Protein AF-A0A955PPS7-F1 (afdb_monomer)

Solvent-accessible surface area (backbone atoms only — not comparable to full-atom values): 7816 Å² total; per-residue (Å²): 138,82,88,82,84,82,83,83,82,84,73,79,87,73,80,76,79,71,76,83,72,79,75,86,84,79,87,83,74,32,84,89,38,65,81,64,47,42,72,44,93,19,46,42,76,77,43,68,42,99,91,21,84,45,67,44,76,77,48,80,86,57,52,71,47,66,58,92,75,91,80,61,93,90,59,89,83,84,88,86,85,89,77,85,68,96,68,73,52,62,50,72,49,75,55,76,80,72,86,48,83,87,38,51,47,76,49,77,99

Secondary structure (DSSP, 8-state):
-PPPP---------------PPP-------TTS-TT-EE-TTEEEEEEETTEEEEEE-SSS--EEPPP----TTS----------SS-SEEEEE-SSS--TTSEEEEE-

Radius of gyration: 24.39 Å; Cα contacts (8 Å, |Δi|>4): 99; chains: 1; bounding box: 66×35×71 Å

pLDDT: mean 86.15, std 15.78, range [39.38, 97.94]

Structure (mmCIF, N/CA/C/O backbone):
data_AF-A0A955PPS7-F1
#
_entry.id   AF-A0A955PPS7-F1
#
loop_
_atom_site.group_PDB
_atom_site.id
_atom_site.type_symbol
_atom_site.label_atom_id
_atom_site.label_alt_id
_atom_site.label_comp_id
_atom_site.label_asym_id
_atom_site.label_entity_id
_atom_site.label_seq_id
_atom_site.pdbx_PDB_ins_code
_atom_site.Cartn_x
_atom_site.Cartn_y
_atom_site.Cartn_z
_atom_site.occupancy
_atom_site.B_iso_or_equiv
_atom_site.auth_seq_id
_atom_site.auth_comp_id
_atom_site.auth_asym_id
_atom_site.auth_atom_id
_atom_site.pdbx_PDB_model_num
ATOM 1 N N . MET A 1 1 ? -52.546 16.742 57.382 1.00 40.69 1 MET A N 1
ATOM 2 C CA . MET A 1 1 ? -52.910 16.016 56.145 1.00 40.69 1 MET A CA 1
ATOM 3 C C . MET A 1 1 ? -52.052 16.584 55.018 1.00 40.69 1 MET A C 1
ATOM 5 O O . MET A 1 1 ? -52.292 17.708 54.608 1.00 40.69 1 MET A O 1
ATOM 9 N N . PHE A 1 2 ? -50.973 15.900 54.623 1.00 39.38 2 PHE A N 1
ATOM 10 C CA . PHE A 1 2 ? -50.021 16.389 53.611 1.00 39.38 2 PHE A CA 1
ATOM 11 C C . PHE A 1 2 ? -50.286 15.689 52.273 1.00 39.38 2 PHE A C 1
ATOM 13 O O . PHE A 1 2 ? -50.161 14.469 52.190 1.00 39.38 2 PHE A O 1
ATOM 20 N N . LEU A 1 3 ? -50.643 16.445 51.229 1.00 42.69 3 LEU A N 1
ATOM 21 C CA . LEU A 1 3 ? -50.719 15.918 49.865 1.00 42.69 3 LEU A CA 1
ATOM 22 C C . LEU A 1 3 ? -49.303 15.767 49.289 1.00 42.69 3 LEU A C 1
ATOM 24 O O . LEU A 1 3 ? -48.588 16.754 49.127 1.00 42.69 3 LEU A O 1
ATOM 28 N N . ARG A 1 4 ? -48.914 14.538 48.932 1.00 45.59 4 ARG A N 1
ATOM 29 C CA . ARG A 1 4 ? -47.735 14.268 48.097 1.00 45.59 4 ARG A CA 1
ATOM 30 C C . ARG A 1 4 ? -48.149 14.343 46.627 1.00 45.59 4 ARG A C 1
ATOM 32 O O . ARG A 1 4 ? -48.991 13.565 46.190 1.00 45.59 4 ARG A O 1
ATOM 39 N N . ARG A 1 5 ? -47.571 15.272 45.864 1.00 49.53 5 ARG A N 1
ATOM 40 C CA . ARG A 1 5 ? -47.709 15.314 44.401 1.00 49.53 5 ARG A CA 1
ATOM 41 C C . ARG A 1 5 ? -46.635 14.418 43.784 1.00 49.53 5 ARG A C 1
ATOM 43 O O . ARG A 1 5 ? -45.452 14.660 43.993 1.00 49.53 5 ARG A O 1
ATOM 50 N N . ILE A 1 6 ? -47.052 13.394 43.045 1.00 54.53 6 ILE A N 1
ATOM 51 C CA . ILE A 1 6 ? -46.169 12.585 42.198 1.00 54.53 6 ILE A CA 1
ATOM 52 C C . ILE A 1 6 ? -46.172 13.242 40.819 1.00 54.53 6 ILE A C 1
ATOM 54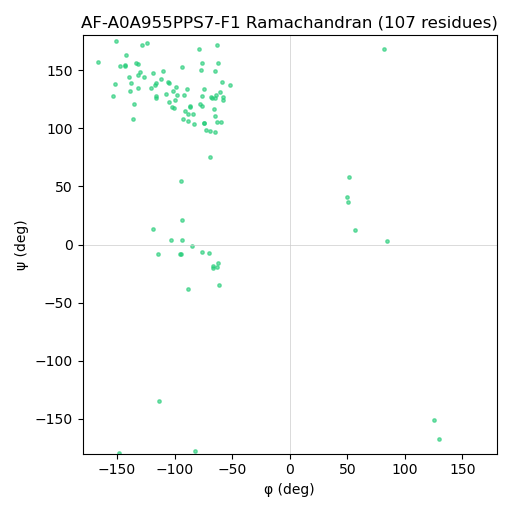 O O . ILE A 1 6 ? -47.211 13.304 40.165 1.00 54.53 6 ILE A O 1
ATOM 58 N N . ALA A 1 7 ? -45.024 13.768 40.396 1.00 50.62 7 ALA A N 1
ATOM 59 C CA . ALA A 1 7 ? -44.817 14.191 39.019 1.00 50.62 7 ALA A CA 1
ATOM 60 C C . ALA A 1 7 ? -44.401 12.961 38.204 1.00 50.62 7 ALA A C 1
ATOM 62 O O . ALA A 1 7 ? -43.326 12.405 38.421 1.00 50.62 7 ALA A O 1
ATOM 63 N N . VAL A 1 8 ? -45.264 12.515 37.293 1.00 51.97 8 VAL A N 1
ATOM 64 C CA . VAL A 1 8 ? -44.919 11.494 36.299 1.00 51.97 8 VAL A CA 1
ATOM 65 C C . VAL A 1 8 ? -44.337 12.223 35.093 1.00 51.97 8 VAL A C 1
ATOM 67 O O . VAL A 1 8 ? -45.059 12.896 34.362 1.00 51.97 8 VAL A O 1
ATOM 70 N N . LEU A 1 9 ? -43.021 12.128 34.910 1.00 52.69 9 LEU A N 1
ATOM 71 C CA . LEU A 1 9 ? -42.350 12.603 33.703 1.00 52.69 9 LEU A CA 1
ATOM 72 C C . LEU A 1 9 ? -42.465 11.519 32.627 1.00 52.69 9 LEU A C 1
ATOM 74 O O . LEU A 1 9 ? -41.780 10.500 32.675 1.00 52.69 9 LEU A O 1
ATOM 78 N N . LEU A 1 10 ? -43.360 11.740 31.665 1.00 54.81 10 LEU A N 1
ATOM 79 C CA . LEU A 1 10 ? -43.433 10.977 30.421 1.00 54.81 10 LEU A CA 1
ATOM 80 C C . LEU A 1 10 ? -42.254 11.389 29.533 1.00 54.81 10 LEU A C 1
ATOM 82 O O . LEU A 1 10 ? -42.305 12.420 28.867 1.00 54.81 10 LEU A O 1
ATOM 86 N N . PHE A 1 11 ? -41.186 10.592 29.533 1.00 59.34 11 PHE A N 1
ATOM 87 C CA . PHE A 1 11 ? -40.141 10.714 28.521 1.00 59.34 11 PHE A CA 1
ATOM 88 C C . PHE A 1 11 ? -40.635 10.054 27.228 1.00 59.34 11 PHE A C 1
ATOM 90 O O . PHE A 1 11 ? -40.956 8.862 27.252 1.00 59.34 11 PHE A O 1
ATOM 97 N N . PRO A 1 12 ? -40.720 10.780 26.099 1.00 59.00 12 PRO A N 1
ATOM 98 C CA . PRO A 1 12 ? -40.969 10.137 24.820 1.00 59.00 12 PRO A CA 1
ATOM 99 C C . PRO A 1 12 ? -39.825 9.156 24.541 1.00 59.00 12 PRO A C 1
ATOM 101 O O . PRO A 1 12 ? -38.650 9.499 24.681 1.00 59.00 12 PRO A O 1
ATOM 104 N N . LEU A 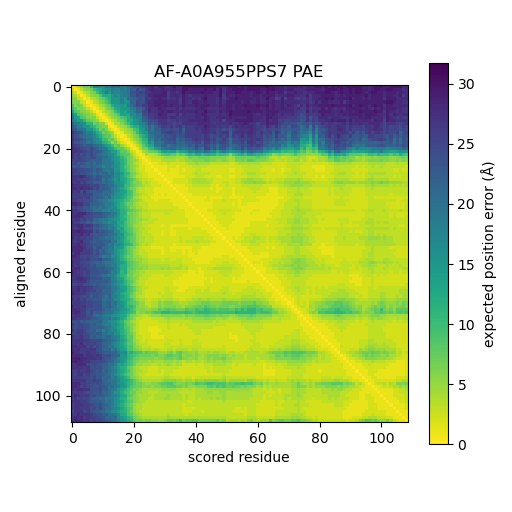1 13 ? -40.172 7.921 24.169 1.00 60.41 13 LEU A N 1
ATOM 105 C CA . LEU A 1 13 ? -39.225 6.913 23.696 1.00 60.41 13 LEU A CA 1
ATOM 106 C C . LEU A 1 13 ? -38.701 7.337 22.314 1.00 60.41 13 LEU A C 1
ATOM 108 O O . LEU A 1 13 ? -39.106 6.816 21.276 1.00 60.41 13 LEU A O 1
ATOM 112 N N . THR A 1 14 ? -37.808 8.318 22.273 1.00 61.94 14 THR A N 1
ATOM 113 C CA . THR A 1 14 ? -37.050 8.618 21.063 1.00 61.94 14 THR A CA 1
ATOM 114 C C . THR A 1 14 ? -36.002 7.519 20.929 1.00 61.94 14 THR A C 1
ATOM 116 O O . THR A 1 14 ? -35.032 7.483 21.686 1.00 61.94 14 THR A O 1
ATOM 119 N N . ARG A 1 15 ? -36.205 6.568 20.007 1.00 65.38 15 ARG A N 1
ATOM 120 C CA . ARG A 1 15 ? -35.155 5.606 19.640 1.00 65.38 15 ARG A CA 1
ATOM 121 C C . ARG A 1 15 ? -33.963 6.402 19.113 1.00 65.38 15 ARG A C 1
ATOM 123 O O . ARG A 1 15 ? -34.006 6.910 17.996 1.00 65.38 15 ARG A O 1
ATOM 130 N N . LEU A 1 16 ? -32.906 6.502 19.914 1.00 67.56 16 LEU A N 1
ATOM 131 C CA . LEU A 1 16 ? -31.595 6.904 19.429 1.00 67.56 16 LEU A CA 1
ATOM 132 C C . LEU A 1 16 ? -31.147 5.824 18.444 1.00 67.56 16 LEU A C 1
ATOM 134 O O . LEU A 1 16 ? -30.821 4.706 18.842 1.00 67.56 16 LEU A O 1
ATOM 138 N N . VAL A 1 17 ? -31.189 6.135 17.150 1.00 62.06 17 VAL A N 1
ATOM 139 C CA . VAL A 1 17 ? -30.488 5.336 16.147 1.00 62.06 17 VAL A CA 1
ATOM 140 C C . VAL A 1 17 ? -29.010 5.592 16.401 1.00 62.06 17 VAL A C 1
ATOM 142 O O . VAL A 1 17 ? -28.484 6.634 16.020 1.00 62.06 17 VAL A O 1
ATOM 145 N N . GLN A 1 18 ? -28.354 4.692 17.131 1.00 60.12 18 GLN A N 1
ATOM 146 C CA . GLN A 1 18 ? -26.904 4.746 17.234 1.00 60.12 18 GLN A CA 1
ATOM 147 C C . GLN A 1 18 ? -26.339 4.472 15.837 1.00 60.12 18 GLN A C 1
ATOM 149 O O . GLN A 1 18 ? -26.719 3.464 15.231 1.00 60.12 18 GLN A O 1
ATOM 154 N N . PRO A 1 19 ? -25.470 5.342 15.294 1.00 62.31 19 PRO A N 1
ATOM 155 C CA . PRO A 1 19 ? -24.731 4.980 14.101 1.00 62.31 19 PRO A CA 1
ATOM 156 C C . PRO A 1 19 ? -23.948 3.711 14.433 1.00 62.31 19 PRO A C 1
ATOM 158 O O . PRO A 1 19 ? -23.250 3.648 15.447 1.00 62.31 19 PRO A O 1
ATOM 161 N N . VAL A 1 20 ? -24.099 2.682 13.604 1.00 62.94 20 VAL A N 1
ATOM 162 C CA . VAL A 1 20 ? -23.225 1.514 13.667 1.00 62.94 20 VAL A CA 1
ATOM 163 C C . VAL A 1 20 ? -21.836 2.019 13.294 1.00 62.94 20 VAL A C 1
ATOM 165 O O . VAL A 1 20 ? -21.532 2.213 12.119 1.00 62.94 20 VAL A O 1
ATOM 168 N N . SER A 1 21 ? -21.015 2.307 14.301 1.00 68.31 21 SER A N 1
ATOM 169 C CA . SER A 1 21 ? -19.592 2.531 14.094 1.00 68.31 21 SER A CA 1
ATOM 170 C C . SER A 1 21 ? -19.018 1.199 13.638 1.00 68.31 21 SER A C 1
ATOM 172 O O . SER A 1 21 ? -19.090 0.217 14.378 1.00 68.31 21 SER A O 1
ATOM 174 N N . ALA A 1 22 ? -18.494 1.139 12.415 1.00 72.62 22 ALA A N 1
ATOM 175 C CA . ALA A 1 22 ? -17.721 -0.020 11.999 1.00 72.62 22 ALA A CA 1
ATOM 176 C C . ALA A 1 22 ? -16.559 -0.171 12.989 1.00 72.62 22 ALA A C 1
ATOM 178 O O . ALA A 1 22 ? -15.837 0.793 13.244 1.00 72.62 22 ALA A O 1
ATOM 179 N N . GLN A 1 23 ? -16.433 -1.344 13.606 1.00 82.56 23 GLN A N 1
ATOM 180 C CA . GLN A 1 23 ? -15.294 -1.623 14.466 1.00 82.56 23 GLN A CA 1
ATOM 181 C C . GLN A 1 23 ? -14.048 -1.694 13.586 1.00 82.56 23 GLN A C 1
ATOM 183 O O . GLN A 1 23 ? -14.024 -2.441 12.605 1.00 82.56 23 GLN A O 1
ATOM 188 N N . GLU A 1 24 ? -13.031 -0.910 13.930 1.00 87.19 24 GLU A N 1
ATOM 189 C CA . GLU A 1 24 ? -11.735 -1.005 13.275 1.00 87.19 24 GLU A CA 1
ATOM 190 C C . GLU A 1 24 ?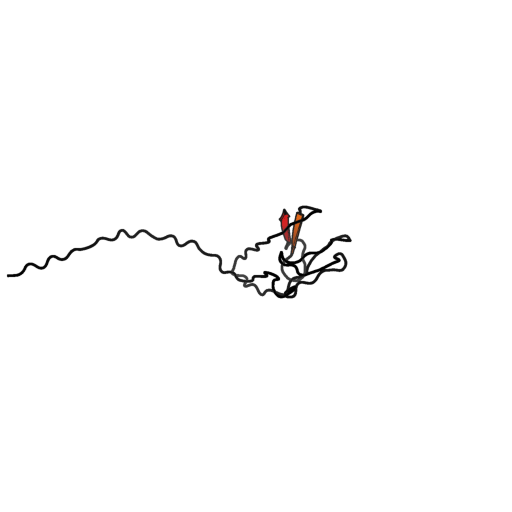 -11.133 -2.374 13.591 1.00 87.19 24 GLU A C 1
ATOM 192 O O . GLU A 1 24 ? -10.839 -2.702 14.740 1.00 87.19 24 GLU A O 1
ATOM 197 N N . PHE A 1 25 ? -11.059 -3.209 12.560 1.00 89.38 25 PHE A N 1
ATOM 198 C CA . PHE A 1 25 ? -10.584 -4.581 12.672 1.00 89.38 25 PHE A CA 1
ATOM 199 C C . PHE A 1 25 ? -9.065 -4.670 12.499 1.00 89.38 25 PHE A C 1
ATOM 201 O O . PHE A 1 25 ? -8.404 -5.437 13.190 1.00 89.38 25 PHE A O 1
ATOM 208 N N . GLN A 1 26 ? -8.520 -3.870 11.584 1.00 93.00 26 GLN A N 1
ATOM 209 C CA . GLN A 1 26 ? -7.095 -3.769 11.314 1.00 93.00 26 GLN A CA 1
ATOM 210 C C . GLN A 1 26 ? -6.791 -2.365 10.795 1.00 93.00 26 GLN A C 1
ATOM 212 O O . GLN A 1 26 ? -7.534 -1.841 9.963 1.00 93.00 26 GLN A O 1
ATOM 217 N N . PHE A 1 27 ? -5.687 -1.792 11.268 1.00 94.62 27 PHE A N 1
ATOM 218 C CA . PHE A 1 27 ? -5.233 -0.459 10.893 1.00 94.62 27 PHE A CA 1
ATOM 219 C C . PHE A 1 27 ? -3.717 -0.432 10.707 1.00 94.62 27 PHE A C 1
ATOM 221 O O . PHE A 1 27 ? -2.987 -1.138 11.407 1.00 94.62 27 PHE A O 1
ATOM 228 N N . TRP A 1 28 ? -3.265 0.363 9.741 1.00 95.81 28 TRP A N 1
ATOM 229 C CA . TRP A 1 28 ? -1.856 0.610 9.454 1.00 95.81 28 TRP A CA 1
ATOM 230 C C . TRP A 1 28 ? -1.678 2.109 9.215 1.00 95.81 28 TRP A C 1
ATOM 232 O O . TRP A 1 28 ? -2.122 2.626 8.193 1.00 95.81 28 TRP A O 1
ATOM 242 N N . ASP A 1 29 ? -1.046 2.799 10.165 1.00 95.06 29 ASP A N 1
ATOM 243 C CA . ASP A 1 29 ? -0.679 4.217 10.031 1.00 95.06 29 ASP A CA 1
ATOM 244 C C . ASP A 1 29 ? 0.758 4.431 9.544 1.00 95.06 29 ASP A C 1
ATOM 246 O O . ASP A 1 29 ? 1.146 5.558 9.261 1.00 95.06 29 ASP A O 1
ATOM 250 N N . PHE A 1 30 ? 1.541 3.351 9.463 1.00 96.88 30 PHE A N 1
ATOM 251 C CA . PHE A 1 30 ? 2.954 3.335 9.079 1.00 96.88 30 PHE A CA 1
ATOM 252 C C . PHE A 1 30 ? 3.879 4.217 9.935 1.00 96.88 30 PHE A C 1
ATOM 254 O O . PHE A 1 30 ? 5.053 4.363 9.617 1.00 96.88 30 PHE A O 1
ATOM 261 N N . THR A 1 31 ? 3.421 4.724 11.082 1.00 93.56 31 THR A N 1
ATOM 262 C CA . THR A 1 31 ? 4.207 5.630 11.945 1.00 93.56 31 THR A CA 1
ATOM 263 C C . THR A 1 31 ? 5.432 4.966 12.579 1.00 93.56 31 THR A C 1
ATOM 265 O O . THR A 1 31 ? 6.364 5.639 13.013 1.00 93.56 31 THR A O 1
ATOM 268 N N . THR A 1 32 ? 5.439 3.634 12.645 1.00 93.06 32 THR A N 1
ATOM 269 C CA . THR A 1 32 ? 6.494 2.824 13.276 1.00 93.06 32 THR A CA 1
ATOM 270 C C . THR A 1 32 ? 7.193 1.879 12.295 1.00 93.06 32 THR A C 1
ATOM 272 O O . THR A 1 32 ? 7.930 0.985 12.712 1.00 93.06 32 THR A O 1
ATOM 275 N N . GLY A 1 33 ? 6.987 2.069 10.987 1.00 95.81 33 GLY A N 1
ATOM 276 C CA . GLY A 1 33 ? 7.613 1.27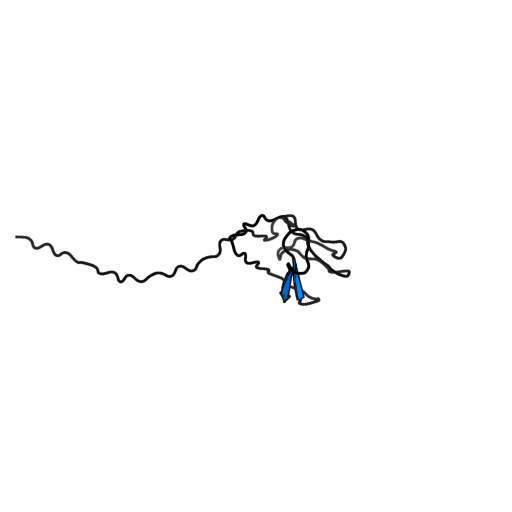4 9.932 1.00 95.81 33 GLY A CA 1
ATOM 277 C C . GLY A 1 33 ? 6.614 0.729 8.911 1.00 95.81 33 GLY A C 1
ATOM 278 O O . GLY A 1 33 ? 5.445 1.097 8.896 1.00 95.81 33 GLY A O 1
ATOM 279 N N . ALA A 1 34 ? 7.065 -0.210 8.073 1.00 97.25 34 ALA A N 1
ATOM 280 C CA . ALA A 1 34 ? 6.242 -0.785 7.005 1.00 97.25 34 ALA A CA 1
ATOM 281 C C . ALA A 1 34 ? 5.197 -1.810 7.490 1.00 97.25 34 ALA A C 1
ATOM 283 O O . ALA A 1 34 ? 4.383 -2.277 6.702 1.00 97.25 34 ALA A O 1
ATOM 284 N N . LEU A 1 35 ? 5.206 -2.187 8.776 1.00 96.81 35 LEU A N 1
ATOM 285 C CA . LEU A 1 35 ? 4.195 -3.053 9.408 1.00 96.81 35 LEU A CA 1
ATOM 286 C C . LEU A 1 35 ? 3.910 -4.369 8.650 1.00 96.81 35 LEU A C 1
ATOM 288 O O . LEU A 1 35 ? 2.777 -4.846 8.607 1.00 96.81 35 LEU A O 1
ATOM 292 N N . GLY A 1 36 ? 4.948 -4.965 8.054 1.00 96.25 36 GLY A N 1
ATOM 293 C CA . GLY A 1 36 ? 4.856 -6.232 7.321 1.00 96.25 36 GLY A CA 1
ATOM 294 C C . GLY A 1 36 ? 4.423 -6.106 5.859 1.00 96.25 36 GLY A C 1
ATOM 295 O O . GLY A 1 36 ? 4.301 -7.131 5.190 1.00 96.25 36 GLY A O 1
ATOM 296 N N . TRP A 1 37 ? 4.222 -4.889 5.351 1.00 97.88 37 TRP A N 1
ATOM 297 C CA . TRP A 1 37 ? 4.044 -4.648 3.924 1.00 97.88 37 TRP A CA 1
ATOM 298 C C . TRP A 1 37 ? 5.375 -4.770 3.187 1.00 97.88 37 TRP A C 1
ATOM 300 O O . TRP A 1 37 ? 6.389 -4.238 3.638 1.00 97.88 37 TRP A O 1
ATOM 310 N N . ASN A 1 38 ? 5.366 -5.478 2.060 1.00 97.69 38 ASN A N 1
ATOM 311 C CA . ASN A 1 38 ? 6.556 -5.727 1.255 1.00 97.69 38 ASN A CA 1
ATOM 312 C C . ASN A 1 38 ? 6.283 -5.435 -0.227 1.00 97.69 38 ASN A C 1
ATOM 314 O O . ASN A 1 38 ? 5.256 -5.890 -0.742 1.00 97.69 38 ASN A O 1
ATOM 318 N N . PRO A 1 39 ? 7.185 -4.726 -0.922 1.00 97.88 39 PRO A N 1
ATOM 319 C CA . PRO A 1 39 ? 7.082 -4.503 -2.356 1.00 97.88 39 PRO A CA 1
ATOM 320 C C . PRO A 1 39 ? 7.482 -5.737 -3.168 1.00 97.88 39 PRO A C 1
ATOM 322 O O . PRO A 1 39 ? 8.263 -6.579 -2.717 1.00 97.88 39 PRO A O 1
ATOM 325 N N . ASN A 1 40 ? 6.972 -5.822 -4.395 1.00 97.62 40 ASN A N 1
ATOM 326 C CA . ASN A 1 40 ? 7.528 -6.708 -5.413 1.00 97.62 40 ASN A CA 1
ATOM 327 C C . ASN A 1 40 ? 8.751 -6.073 -6.111 1.00 97.62 40 ASN A C 1
ATOM 329 O O . ASN A 1 40 ? 9.177 -4.969 -5.784 1.00 97.62 40 ASN A O 1
ATOM 333 N N . GLY A 1 41 ? 9.322 -6.776 -7.095 1.00 97.81 41 GLY A N 1
ATOM 334 C CA . GLY A 1 41 ? 10.493 -6.303 -7.848 1.00 97.81 41 GLY A CA 1
ATOM 335 C C . GLY A 1 41 ? 10.236 -5.125 -8.798 1.00 97.81 41 GLY A C 1
ATOM 336 O O . GLY A 1 41 ? 11.192 -4.592 -9.352 1.00 97.81 41 GLY A O 1
ATOM 337 N N . SER A 1 42 ? 8.976 -4.724 -8.986 1.00 97.69 42 SER A N 1
ATOM 338 C CA . SER A 1 42 ? 8.575 -3.607 -9.852 1.00 97.69 42 SER A CA 1
ATOM 339 C C . SER A 1 42 ? 8.456 -2.278 -9.098 1.00 97.69 42 SER A C 1
ATOM 341 O O . SER A 1 42 ? 8.060 -1.272 -9.688 1.00 97.69 42 SER A O 1
ATOM 343 N N . ILE A 1 43 ? 8.799 -2.265 -7.805 1.00 97.81 43 ILE A N 1
ATOM 344 C CA . ILE A 1 43 ? 8.787 -1.090 -6.934 1.00 97.81 43 ILE A CA 1
ATOM 345 C C . ILE A 1 4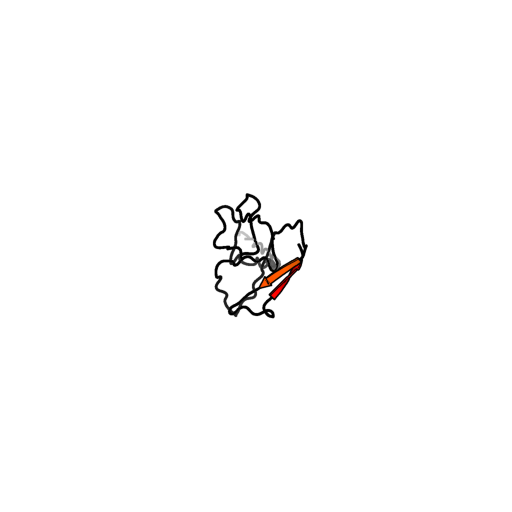3 ? 10.212 -0.780 -6.448 1.00 97.81 43 ILE A C 1
ATOM 347 O O . ILE A 1 43 ? 10.949 -1.683 -6.047 1.00 97.81 43 ILE A O 1
ATOM 351 N N . SER A 1 44 ? 10.591 0.501 -6.437 1.00 97.94 44 SER A N 1
ATOM 352 C CA . SER A 1 44 ? 11.848 0.998 -5.854 1.00 97.94 44 SER A CA 1
ATOM 353 C C . SER A 1 44 ? 11.616 2.152 -4.878 1.00 97.94 44 SER A C 1
ATOM 355 O O . SER A 1 44 ? 10.503 2.654 -4.775 1.00 97.94 44 SER A O 1
ATOM 357 N N . HIS A 1 45 ? 12.668 2.563 -4.157 1.00 97.31 45 HIS A N 1
ATOM 358 C CA . HIS A 1 45 ? 12.613 3.637 -3.149 1.00 97.31 45 HIS A CA 1
ATOM 359 C C . 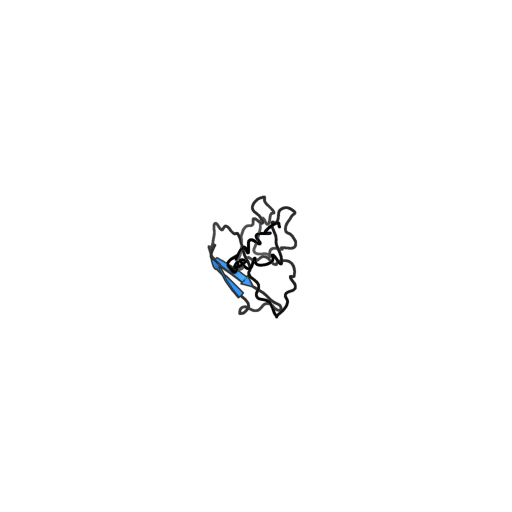HIS A 1 45 ? 11.457 3.461 -2.148 1.00 97.31 45 HIS A C 1
ATOM 361 O O . HIS A 1 45 ? 10.768 4.409 -1.804 1.00 97.31 45 HIS A O 1
ATOM 367 N N . PHE A 1 46 ? 11.224 2.216 -1.716 1.00 97.69 46 PHE A N 1
ATOM 368 C CA . PHE A 1 46 ? 10.164 1.875 -0.772 1.00 97.69 46 PHE A CA 1
ATOM 369 C C . PHE A 1 46 ? 10.541 2.323 0.640 1.00 97.69 46 PHE A C 1
ATOM 371 O O . PHE A 1 46 ? 11.370 1.691 1.304 1.00 97.69 46 PHE A O 1
ATOM 378 N N . GLU A 1 47 ? 9.929 3.412 1.087 1.00 97.44 47 GLU A N 1
ATOM 379 C CA . GLU A 1 47 ? 10.289 4.108 2.315 1.00 97.44 47 GLU A CA 1
ATOM 380 C C . GLU A 1 47 ? 9.061 4.413 3.176 1.00 97.44 47 GLU A C 1
ATOM 382 O O . GLU A 1 47 ? 7.923 4.503 2.715 1.00 97.44 47 GLU A O 1
ATOM 387 N N . VAL A 1 48 ? 9.305 4.558 4.477 1.00 97.50 48 VAL A N 1
ATOM 388 C CA . VAL A 1 48 ? 8.293 4.958 5.454 1.00 97.50 48 VAL A CA 1
ATOM 389 C C . VAL A 1 48 ? 8.474 6.444 5.728 1.00 97.50 48 VAL A C 1
ATOM 391 O O . VAL A 1 48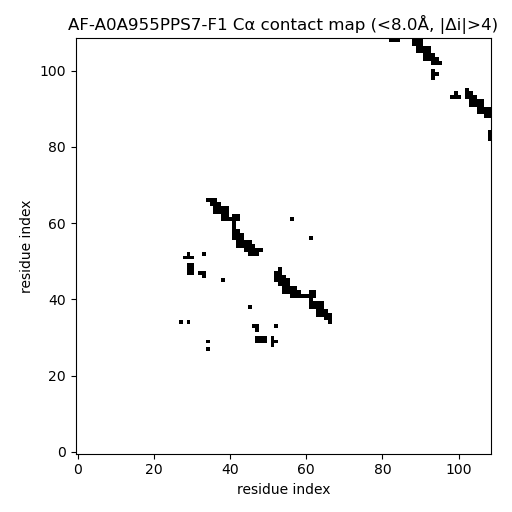 ? 9.555 6.873 6.131 1.00 97.50 48 VAL A O 1
ATOM 394 N N . THR A 1 49 ? 7.409 7.214 5.538 1.00 96.00 49 THR A N 1
ATOM 395 C CA . THR A 1 49 ? 7.377 8.671 5.708 1.00 96.00 49 THR A CA 1
ATOM 396 C C . THR A 1 49 ? 6.288 9.075 6.705 1.00 96.00 49 THR A C 1
ATOM 398 O O . THR A 1 49 ? 5.471 8.254 7.121 1.00 96.00 49 THR A O 1
ATOM 401 N N . GLU A 1 50 ? 6.224 10.360 7.062 1.00 93.75 50 GLU A N 1
ATOM 402 C CA . GLU A 1 50 ? 5.137 10.902 7.895 1.00 93.75 50 GLU A CA 1
ATOM 403 C C . GLU A 1 50 ? 3.750 10.805 7.228 1.00 93.75 50 GLU A C 1
ATOM 405 O O . GLU A 1 50 ? 2.728 10.881 7.910 1.00 93.75 50 GLU A O 1
ATOM 410 N N . GLU A 1 51 ? 3.695 10.633 5.904 1.00 92.62 51 GLU A N 1
ATOM 411 C CA . GLU A 1 51 ? 2.447 10.496 5.147 1.00 92.62 51 GLU A CA 1
ATOM 412 C C . GLU A 1 51 ? 2.029 9.036 4.906 1.00 92.62 51 GLU A C 1
ATOM 414 O O . GLU A 1 51 ? 0.920 8.791 4.424 1.00 92.62 51 GLU A O 1
ATOM 419 N N . GLY A 1 52 ? 2.887 8.071 5.249 1.00 96.50 52 GLY A N 1
ATOM 420 C CA . GLY A 1 52 ? 2.676 6.647 5.002 1.00 96.50 52 GLY A CA 1
ATOM 421 C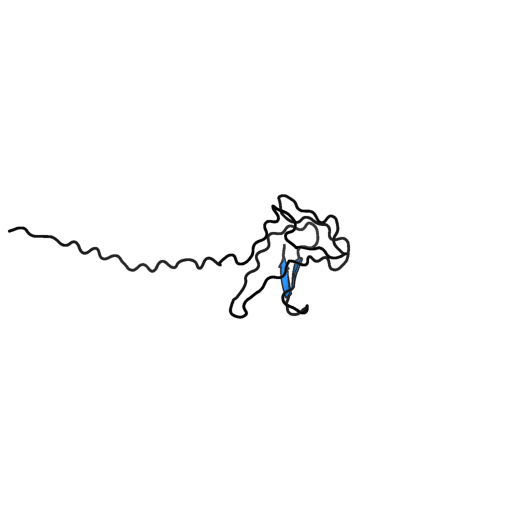 C . GLY A 1 52 ? 3.828 6.010 4.225 1.00 96.50 52 GLY A C 1
ATOM 422 O O . GLY A 1 52 ? 4.974 6.446 4.321 1.00 96.50 52 GLY A O 1
ATOM 423 N N . LEU A 1 53 ? 3.519 4.967 3.454 1.00 97.25 53 LEU A N 1
ATOM 424 C CA . LEU A 1 53 ? 4.470 4.356 2.524 1.00 97.25 53 LEU A CA 1
ATOM 425 C C . LEU A 1 53 ? 4.618 5.228 1.273 1.00 97.25 53 LEU A C 1
ATOM 427 O O . LEU A 1 53 ? 3.613 5.549 0.638 1.00 97.25 53 LEU A O 1
ATOM 431 N N . ASP A 1 54 ? 5.856 5.560 0.922 1.00 97.12 54 ASP A N 1
ATOM 432 C CA . ASP A 1 54 ? 6.220 6.246 -0.321 1.00 97.12 54 ASP A CA 1
ATOM 433 C C . ASP A 1 54 ? 7.099 5.320 -1.169 1.00 97.12 54 ASP A C 1
ATOM 435 O O . ASP A 1 54 ? 7.909 4.568 -0.619 1.00 97.12 54 ASP A O 1
ATOM 439 N N . PHE A 1 55 ? 6.876 5.295 -2.482 1.00 96.88 55 PHE A N 1
ATOM 440 C CA . PHE A 1 55 ? 7.591 4.408 -3.396 1.00 96.88 55 PHE A CA 1
ATOM 441 C C . PHE A 1 55 ? 7.404 4.776 -4.870 1.00 96.88 55 PHE A C 1
ATOM 443 O O . PHE A 1 55 ? 6.380 5.325 -5.277 1.00 96.88 55 PHE A O 1
ATOM 450 N N . ASP A 1 56 ? 8.361 4.349 -5.692 1.00 97.12 56 ASP A N 1
ATOM 451 C CA . ASP A 1 56 ? 8.317 4.484 -7.145 1.00 97.12 56 ASP A CA 1
ATOM 452 C C . ASP A 1 56 ? 7.859 3.186 -7.814 1.00 97.12 56 ASP A C 1
ATOM 454 O O . ASP A 1 56 ? 8.358 2.102 -7.508 1.00 97.12 56 ASP A O 1
ATOM 458 N N . SER A 1 57 ? 6.964 3.304 -8.795 1.00 95.12 57 SER A N 1
ATOM 459 C CA . SER A 1 57 ? 6.631 2.217 -9.724 1.00 95.12 57 SER A CA 1
ATOM 460 C C . SER A 1 57 ? 7.579 2.261 -10.925 1.00 95.12 57 SER A C 1
ATOM 462 O O . SER A 1 57 ? 7.528 3.207 -11.710 1.00 95.12 57 SER A O 1
ATOM 464 N N . VAL A 1 58 ? 8.454 1.261 -11.072 1.00 96.56 58 VAL A N 1
ATOM 465 C CA . VAL A 1 58 ? 9.560 1.275 -12.060 1.00 96.56 58 VAL A CA 1
ATOM 466 C C . VAL A 1 58 ? 9.454 0.219 -13.159 1.00 96.56 58 VAL A C 1
ATOM 468 O O . VAL A 1 58 ? 10.238 0.240 -14.108 1.00 96.56 58 VAL A O 1
ATOM 471 N N . ALA A 1 59 ? 8.502 -0.704 -13.048 1.00 95.25 59 ALA A N 1
ATOM 472 C CA . ALA A 1 59 ? 8.230 -1.728 -14.051 1.00 95.25 59 ALA A CA 1
ATOM 473 C C . ALA A 1 59 ? 6.736 -2.092 -14.065 1.00 95.25 59 ALA A C 1
ATOM 475 O O . ALA A 1 59 ? 5.941 -1.525 -13.318 1.00 95.25 59 ALA A O 1
ATOM 476 N N . GLU A 1 60 ? 6.363 -3.035 -14.930 1.00 93.88 60 GLU A N 1
ATOM 477 C CA . GLU A 1 60 ? 4.991 -3.537 -15.040 1.00 93.88 60 GLU A CA 1
ATOM 478 C C . GLU A 1 60 ? 4.547 -4.262 -13.758 1.00 93.88 60 GLU A C 1
ATOM 480 O O . GLU A 1 60 ? 5.357 -4.867 -13.049 1.00 93.88 60 GLU A O 1
ATOM 485 N N . ASP A 1 61 ? 3.247 -4.185 -13.472 1.00 92.62 61 ASP A N 1
ATOM 486 C CA . ASP A 1 61 ? 2.579 -4.794 -12.317 1.00 92.62 61 ASP A CA 1
ATOM 487 C C . ASP A 1 61 ? 3.225 -4.483 -10.946 1.00 92.62 61 ASP A C 1
ATOM 489 O O . ASP A 1 61 ? 3.599 -5.403 -10.209 1.00 92.62 61 ASP A O 1
ATOM 493 N N . PRO A 1 62 ? 3.367 -3.202 -10.547 1.00 95.50 62 PRO A N 1
ATOM 494 C CA . PRO A 1 62 ? 3.808 -2.849 -9.201 1.00 95.50 62 PRO A CA 1
ATOM 495 C C . PRO A 1 62 ? 2.736 -3.221 -8.168 1.00 95.50 62 PRO A C 1
ATOM 497 O O . PRO A 1 62 ? 1.576 -2.820 -8.277 1.00 95.50 62 PRO A O 1
ATOM 500 N N . PHE A 1 63 ? 3.115 -3.974 -7.133 1.00 95.81 63 PHE A N 1
ATOM 501 C CA . PHE A 1 63 ? 2.203 -4.294 -6.033 1.00 95.81 63 PHE A CA 1
ATOM 502 C C . PHE A 1 63 ? 2.917 -4.435 -4.691 1.00 95.81 63 PHE A C 1
ATOM 504 O O . PHE A 1 63 ? 4.087 -4.815 -4.608 1.00 95.81 63 PHE A O 1
ATOM 511 N N . LEU A 1 64 ? 2.161 -4.181 -3.623 1.00 97.06 64 LEU A N 1
ATOM 512 C CA . LEU A 1 64 ? 2.561 -4.463 -2.251 1.00 97.06 64 LEU A CA 1
ATOM 513 C C . LEU A 1 64 ? 1.810 -5.694 -1.730 1.00 97.06 64 LEU A C 1
ATOM 515 O O . LEU A 1 64 ? 0.603 -5.830 -1.937 1.00 97.06 64 LEU A O 1
ATOM 519 N N . ILE A 1 65 ? 2.509 -6.563 -1.003 1.00 96.31 65 ILE A N 1
ATOM 520 C CA . ILE A 1 65 ? 1.906 -7.652 -0.228 1.00 96.31 65 ILE A CA 1
ATOM 521 C C . ILE A 1 65 ? 1.844 -7.213 1.231 1.00 96.31 65 ILE A C 1
ATOM 523 O O . ILE A 1 65 ? 2.880 -6.987 1.857 1.00 96.31 65 ILE A O 1
ATOM 527 N N . GLY A 1 66 ? 0.630 -7.101 1.767 1.00 94.75 66 GLY A N 1
ATOM 528 C CA . GLY A 1 66 ? 0.401 -6.830 3.183 1.00 94.75 66 GLY A CA 1
ATOM 529 C C . GLY A 1 66 ? 0.558 -8.072 4.069 1.00 94.75 66 GLY A C 1
ATOM 530 O O . GLY A 1 66 ? 0.609 -9.202 3.570 1.00 94.75 66 GLY A O 1
ATOM 531 N N . PRO A 1 67 ? 0.601 -7.892 5.401 1.00 93.94 67 PRO A N 1
ATOM 532 C CA . PRO A 1 67 ? 0.599 -9.011 6.335 1.00 93.94 67 PRO A CA 1
ATOM 533 C C . PRO A 1 67 ? -0.698 -9.825 6.223 1.00 93.94 67 PRO A C 1
ATOM 535 O O . PRO A 1 67 ? -1.746 -9.325 5.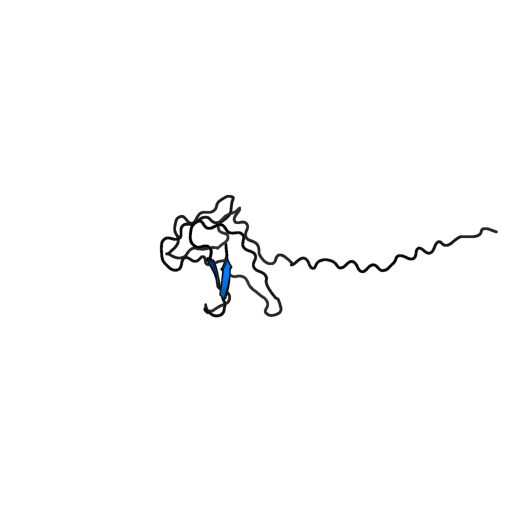813 1.00 93.94 67 PRO A O 1
ATOM 538 N N . THR A 1 68 ? -0.642 -11.099 6.621 1.00 91.25 68 THR A N 1
ATOM 539 C CA . THR A 1 68 ? -1.836 -11.956 6.646 1.00 91.25 68 THR A CA 1
ATOM 540 C C . THR A 1 68 ? -2.847 -11.429 7.657 1.00 91.25 68 THR A C 1
ATOM 542 O O . THR A 1 68 ? -2.527 -11.238 8.828 1.00 91.25 68 THR A O 1
ATOM 545 N N . VAL A 1 69 ? -4.086 -11.260 7.204 1.00 90.94 69 VAL A N 1
ATOM 546 C CA . VAL A 1 69 ? -5.224 -10.878 8.036 1.00 90.94 69 VAL A CA 1
ATOM 547 C C . VAL A 1 69 ? -6.237 -12.023 8.034 1.00 90.94 69 VAL A C 1
ATOM 549 O O . VAL A 1 69 ? -6.624 -12.519 6.976 1.00 90.94 69 VAL A O 1
ATOM 552 N N . PHE A 1 70 ? -6.655 -12.466 9.221 1.00 88.00 70 PHE A N 1
ATOM 553 C CA . PHE A 1 70 ? -7.589 -13.583 9.382 1.00 88.00 70 PHE A CA 1
ATOM 554 C C . PHE A 1 70 ? -9.032 -13.087 9.454 1.00 88.00 70 PHE A C 1
ATOM 556 O O . PHE A 1 70 ? -9.453 -12.522 10.458 1.00 88.00 70 PHE A O 1
ATOM 563 N N . TYR A 1 71 ? -9.798 -13.326 8.397 1.00 85.81 71 TYR A N 1
ATOM 564 C CA . TYR A 1 71 ? -11.203 -12.941 8.309 1.00 85.81 71 TYR A CA 1
ATOM 565 C C . TYR A 1 71 ? -12.122 -14.085 8.749 1.00 85.81 71 TYR A C 1
ATOM 567 O O . TYR A 1 71 ? -11.781 -15.259 8.620 1.00 85.81 71 TYR A O 1
ATOM 575 N N . THR A 1 72 ? -13.307 -13.740 9.244 1.00 86.06 72 THR A N 1
ATOM 576 C CA . THR A 1 72 ? -14.395 -14.694 9.480 1.00 86.06 72 THR A CA 1
ATOM 577 C C . THR A 1 72 ? -15.412 -14.589 8.351 1.00 86.06 72 THR A C 1
ATOM 579 O O . THR A 1 72 ? -15.880 -13.487 8.060 1.00 86.06 72 THR A O 1
ATOM 582 N N . ASP A 1 73 ? -15.823 -15.721 7.782 1.00 83.25 73 ASP A N 1
ATOM 583 C CA . ASP A 1 73 ? -16.718 -15.771 6.613 1.00 83.25 73 ASP A CA 1
ATOM 584 C C . ASP A 1 73 ? -18.112 -15.160 6.848 1.00 83.25 73 ASP A C 1
ATOM 586 O O . ASP A 1 73 ? -18.844 -14.873 5.904 1.00 83.25 73 ASP A O 1
ATOM 590 N N . SER A 1 74 ? -18.505 -14.943 8.106 1.00 87.12 74 SER A N 1
ATOM 591 C CA . SER A 1 74 ? -19.810 -14.387 8.476 1.00 87.12 74 SER A CA 1
ATOM 592 C C . SER A 1 74 ? -19.880 -12.857 8.461 1.00 87.12 74 SER A C 1
ATOM 594 O O . SER A 1 74 ? -20.934 -12.307 8.785 1.00 87.12 74 SER A O 1
ATOM 596 N N . LEU A 1 75 ? -18.782 -12.156 8.156 1.00 88.38 75 LEU A N 1
ATOM 597 C CA . LEU A 1 75 ? -18.707 -10.696 8.235 1.00 88.38 75 LEU A CA 1
ATOM 598 C C . LEU A 1 75 ? -18.408 -10.053 6.880 1.00 88.38 75 LEU A C 1
ATOM 600 O O . LEU A 1 75 ? -17.673 -10.584 6.052 1.00 88.38 75 LEU A O 1
ATOM 604 N N . PHE A 1 76 ? -18.949 -8.849 6.690 1.00 87.75 76 PHE A N 1
ATOM 605 C CA . PHE A 1 76 ? -18.553 -7.964 5.602 1.00 87.75 76 PHE A CA 1
ATOM 606 C C . PHE A 1 76 ? -17.446 -7.033 6.082 1.00 87.75 76 PHE A C 1
ATOM 608 O O . PHE A 1 76 ? -17.597 -6.348 7.093 1.00 87.75 76 PHE A O 1
ATOM 615 N N . TYR A 1 77 ? -16.362 -6.971 5.316 1.00 88.94 77 TYR A N 1
ATOM 616 C CA . TYR A 1 77 ? -15.227 -6.106 5.604 1.00 88.94 77 TYR A CA 1
ATOM 617 C C . TYR A 1 77 ? -15.207 -4.921 4.647 1.00 88.94 77 TYR A C 1
ATOM 619 O O . TYR A 1 77 ? -15.470 -5.055 3.451 1.00 88.94 77 TYR A O 1
ATOM 627 N N . ARG A 1 78 ? -14.880 -3.749 5.188 1.00 91.44 78 ARG A N 1
ATOM 628 C CA . ARG A 1 78 ? -14.609 -2.539 4.416 1.00 91.44 78 ARG A CA 1
ATOM 629 C C . ARG A 1 78 ? -13.113 -2.278 4.463 1.00 91.44 78 ARG A C 1
ATOM 631 O O . ARG A 1 78 ? -12.543 -2.229 5.547 1.00 91.44 78 ARG A O 1
ATOM 638 N N . VAL A 1 79 ? -12.514 -2.075 3.296 1.00 92.19 79 VAL A N 1
ATOM 639 C CA . VAL A 1 79 ? -11.151 -1.557 3.175 1.00 92.19 79 VAL A CA 1
ATOM 640 C C . VAL A 1 79 ? -11.251 -0.063 2.907 1.00 92.19 79 VAL A C 1
ATOM 642 O O . VAL A 1 79 ? -11.988 0.359 2.015 1.00 92.19 79 VAL A O 1
ATOM 645 N N . THR A 1 80 ? -10.528 0.724 3.695 1.00 94.12 80 THR A N 1
ATOM 646 C CA . THR A 1 80 ? -10.361 2.162 3.484 1.00 94.12 80 THR A CA 1
ATOM 647 C C . THR A 1 80 ? -8.889 2.409 3.199 1.00 94.12 80 THR A C 1
ATOM 649 O O . THR A 1 80 ? -8.040 1.995 3.984 1.00 94.12 80 THR A O 1
ATOM 652 N N . LEU A 1 81 ? -8.598 3.077 2.086 1.00 93.94 81 LEU A N 1
ATOM 653 C CA . LEU A 1 81 ? -7.251 3.464 1.687 1.00 93.94 81 LEU A CA 1
ATOM 654 C C . LEU A 1 81 ? -7.192 4.982 1.557 1.00 93.94 81 LEU A C 1
ATOM 656 O O . LEU A 1 81 ? -8.071 5.590 0.950 1.00 93.94 81 LEU A O 1
ATOM 660 N N . ARG A 1 82 ? -6.137 5.576 2.110 1.00 95.00 82 ARG A N 1
ATOM 661 C CA . ARG A 1 82 ? -5.722 6.941 1.795 1.00 95.00 82 ARG A CA 1
ATOM 662 C C . ARG A 1 82 ? -4.490 6.839 0.905 1.00 95.00 82 ARG A C 1
ATOM 664 O O . ARG A 1 82 ? -3.513 6.220 1.306 1.00 95.00 82 ARG A O 1
ATOM 671 N N . MET A 1 83 ? -4.556 7.419 -0.286 1.00 94.19 83 MET A N 1
ATOM 672 C CA . MET A 1 83 ? -3.503 7.324 -1.293 1.00 94.19 83 MET A CA 1
ATOM 673 C C . MET A 1 83 ? -3.378 8.645 -2.050 1.00 94.19 83 MET A C 1
ATOM 675 O O . MET A 1 83 ? -4.341 9.404 -2.145 1.00 94.19 83 MET A O 1
ATOM 679 N N . LYS A 1 84 ? -2.180 8.901 -2.577 1.00 94.62 84 LYS A N 1
ATOM 680 C CA . LYS A 1 84 ? -1.890 9.900 -3.608 1.00 94.62 84 LYS A CA 1
ATOM 681 C C . LYS A 1 84 ? -1.042 9.220 -4.686 1.00 94.62 84 LYS A C 1
ATOM 683 O O . LYS A 1 84 ? -0.243 8.349 -4.358 1.00 94.62 84 LYS A O 1
ATOM 688 N N . SER A 1 85 ? -1.223 9.600 -5.945 1.00 93.81 85 SER A N 1
ATOM 689 C CA . SER A 1 85 ? -0.432 9.106 -7.076 1.00 93.81 85 SER A CA 1
ATOM 690 C C . SER A 1 85 ? -0.110 10.279 -7.997 1.00 93.81 85 SER A C 1
ATOM 692 O O . SER A 1 85 ? -0.959 11.144 -8.215 1.00 93.81 85 SER A O 1
ATOM 694 N N . ASN A 1 86 ? 1.116 10.328 -8.511 1.00 93.62 86 ASN A N 1
ATOM 695 C CA . ASN A 1 86 ? 1.529 11.238 -9.585 1.00 93.62 86 ASN A CA 1
ATOM 696 C C . ASN A 1 86 ? 1.637 10.519 -10.948 1.00 93.62 86 ASN A C 1
ATOM 698 O O . ASN A 1 86 ? 2.048 11.141 -11.927 1.00 93.62 86 ASN A O 1
ATOM 702 N N . ALA A 1 87 ? 1.283 9.233 -10.992 1.00 88.44 87 ALA A N 1
ATOM 703 C CA . ALA A 1 87 ? 1.255 8.383 -12.175 1.00 88.44 87 ALA A CA 1
ATOM 704 C C . ALA A 1 87 ? -0.204 7.993 -12.480 1.00 88.44 87 ALA A C 1
ATOM 706 O O . ALA A 1 87 ? -1.094 8.845 -12.440 1.00 88.44 87 ALA A O 1
ATOM 707 N N . ASP A 1 88 ? -0.463 6.715 -12.766 1.00 88.12 88 ASP A N 1
ATOM 708 C CA . ASP A 1 88 ? -1.816 6.211 -12.980 1.00 88.12 88 ASP A CA 1
ATOM 709 C C . ASP A 1 88 ? -2.698 6.442 -11.744 1.00 88.12 88 ASP A C 1
ATOM 711 O O . ASP A 1 88 ? -2.278 6.276 -10.593 1.00 88.12 88 ASP A O 1
ATOM 715 N N . SER A 1 89 ? -3.951 6.827 -11.991 1.00 90.81 89 SER A N 1
ATOM 716 C CA . SER A 1 89 ? -4.950 7.125 -10.959 1.00 90.81 89 SER A CA 1
ATOM 717 C C . SER A 1 89 ? -5.825 5.917 -10.621 1.00 90.81 89 SER A C 1
ATOM 719 O O . SER A 1 89 ? -6.952 6.083 -10.161 1.00 90.81 89 SER A O 1
ATOM 721 N N . GLN A 1 90 ? -5.362 4.702 -10.918 1.00 93.19 90 GLN A N 1
ATOM 722 C CA . GLN A 1 90 ? -6.120 3.468 -10.733 1.00 93.19 90 GLN A CA 1
ATOM 723 C C . GLN A 1 90 ? -5.289 2.436 -9.981 1.00 93.19 90 GLN A C 1
ATOM 725 O O . GLN A 1 90 ? -4.072 2.362 -10.133 1.00 93.19 90 GLN A O 1
ATOM 730 N N . GLY A 1 91 ? -5.965 1.603 -9.198 1.00 93.88 91 GLY A N 1
ATOM 731 C CA . GLY A 1 91 ? -5.340 0.491 -8.498 1.00 93.88 91 GLY A CA 1
ATOM 732 C C . GLY A 1 91 ? -6.304 -0.665 -8.289 1.00 93.88 91 GLY A C 1
ATOM 733 O O . GLY A 1 91 ? -7.495 -0.585 -8.609 1.00 93.88 91 GLY A O 1
ATOM 734 N N . LYS A 1 92 ? -5.781 -1.767 -7.749 1.00 96.06 92 LYS A N 1
ATOM 735 C CA . LYS A 1 92 ? -6.560 -2.973 -7.473 1.00 96.06 92 LYS A CA 1
ATOM 736 C C . LYS A 1 92 ? -6.176 -3.581 -6.133 1.00 96.06 92 LYS A C 1
ATOM 738 O O . LYS A 1 92 ? -5.003 -3.796 -5.852 1.00 96.06 92 LYS A O 1
ATOM 743 N N . PHE A 1 93 ? -7.178 -3.913 -5.331 1.00 95.56 93 PHE A N 1
ATOM 744 C CA . PHE A 1 93 ? -7.011 -4.818 -4.201 1.00 95.56 93 PHE A CA 1
ATOM 745 C C . PHE A 1 93 ? -7.242 -6.244 -4.660 1.00 95.56 93 PHE A C 1
ATOM 747 O O . PHE A 1 93 ? -8.257 -6.504 -5.300 1.00 95.56 93 PHE A O 1
ATOM 754 N N . PHE A 1 94 ? -6.363 -7.156 -4.261 1.00 95.38 94 PHE A N 1
ATOM 755 C CA . PHE A 1 94 ? -6.569 -8.596 -4.365 1.00 95.38 94 PHE A CA 1
ATOM 756 C C . PHE A 1 94 ? -6.724 -9.186 -2.966 1.00 95.38 94 PHE A C 1
ATOM 758 O O . PHE A 1 94 ? -6.070 -8.733 -2.026 1.00 95.38 94 PHE A O 1
ATOM 765 N N . PHE A 1 95 ? -7.602 -10.176 -2.811 1.00 92.38 95 PHE A N 1
ATOM 766 C CA . PHE A 1 95 ? -7.874 -10.782 -1.508 1.00 92.38 95 PHE A CA 1
ATOM 767 C C . PHE A 1 95 ? -8.111 -12.292 -1.584 1.00 92.38 95 PHE A C 1
ATOM 769 O O . PHE A 1 95 ? -8.575 -12.843 -2.581 1.00 92.38 95 PHE A O 1
ATOM 776 N N . GLY A 1 96 ? -7.834 -12.962 -0.466 1.00 88.94 96 GLY A N 1
ATOM 777 C CA . GLY A 1 96 ? -7.961 -14.408 -0.331 1.00 88.94 96 GLY A CA 1
ATOM 778 C C . GLY A 1 96 ? -6.765 -15.183 -0.887 1.00 88.94 96 GLY A C 1
ATOM 779 O O . GLY A 1 96 ? -5.897 -14.646 -1.569 1.00 88.94 96 GLY A O 1
ATOM 780 N N . LEU A 1 97 ? -6.732 -16.475 -0.557 1.00 83.75 97 LEU A N 1
ATOM 781 C CA . LEU A 1 97 ? -5.709 -17.419 -1.003 1.00 83.75 97 LEU A CA 1
ATOM 782 C C . LEU A 1 97 ? -6.377 -18.645 -1.665 1.00 83.75 97 LEU A C 1
ATOM 784 O O . LEU A 1 97 ? -7.463 -19.046 -1.228 1.00 83.75 97 LEU A O 1
ATOM 788 N N . PRO A 1 98 ? -5.778 -19.236 -2.719 1.00 89.75 98 PRO A N 1
ATOM 789 C CA . PRO A 1 98 ? -4.671 -18.672 -3.501 1.00 89.75 98 PRO A CA 1
ATOM 790 C C . PRO A 1 98 ? -5.089 -17.376 -4.224 1.00 89.75 98 PRO A C 1
ATOM 792 O O . PRO A 1 98 ? -6.269 -17.014 -4.216 1.00 89.75 98 PRO A O 1
ATOM 795 N N . PHE A 1 99 ? -4.115 -16.686 -4.829 1.00 90.62 99 PHE A N 1
ATOM 796 C CA . PHE A 1 99 ? -4.378 -15.558 -5.725 1.00 90.62 99 PHE A CA 1
ATOM 797 C C . PHE A 1 99 ? -5.392 -15.956 -6.804 1.00 90.62 99 PHE A C 1
ATOM 799 O O . PHE A 1 99 ? -5.306 -17.048 -7.370 1.00 90.62 99 PHE A O 1
ATOM 806 N N . ALA A 1 100 ? -6.335 -15.058 -7.074 1.00 94.69 100 ALA A N 1
ATOM 807 C CA . ALA A 1 100 ? -7.375 -15.241 -8.068 1.00 94.69 100 ALA A CA 1
ATOM 808 C C . ALA A 1 100 ? -7.846 -13.869 -8.575 1.00 94.69 100 ALA A C 1
ATOM 810 O O . ALA A 1 100 ? -8.208 -13.004 -7.773 1.00 94.69 100 ALA A O 1
ATOM 811 N N . GLU A 1 101 ? -7.856 -13.672 -9.893 1.00 94.88 101 GLU A N 1
ATOM 812 C CA . GLU A 1 101 ? -8.178 -12.387 -10.531 1.00 94.88 101 GLU A CA 1
ATOM 813 C C . GLU A 1 101 ? -9.605 -11.921 -10.200 1.00 94.88 101 GLU A C 1
ATOM 815 O O . GLU A 1 101 ? -9.865 -10.735 -9.984 1.00 94.88 101 GLU A O 1
ATOM 820 N N . GLU A 1 102 ? -10.537 -12.867 -10.082 1.00 96.88 102 GLU A N 1
ATOM 821 C CA . GLU A 1 102 ? -11.931 -12.621 -9.717 1.00 96.88 102 GLU A CA 1
ATOM 822 C C . GLU A 1 102 ? -12.105 -12.122 -8.272 1.00 96.88 102 GLU A C 1
ATOM 824 O O . GLU A 1 102 ? -13.130 -11.521 -7.930 1.00 96.88 102 GLU A O 1
ATOM 829 N N . ARG A 1 103 ? -11.097 -12.327 -7.414 1.00 94.69 103 ARG A N 1
ATOM 830 C CA . ARG A 1 103 ? -11.067 -11.828 -6.034 1.00 94.69 103 ARG A CA 1
ATOM 831 C C . ARG A 1 103 ? -10.336 -10.497 -5.967 1.00 94.69 103 ARG A C 1
ATOM 833 O O . ARG A 1 103 ? -9.384 -10.321 -5.207 1.00 94.69 103 ARG A O 1
ATOM 840 N N . SER A 1 104 ? -10.809 -9.557 -6.778 1.00 96.44 104 SER A N 1
ATOM 841 C CA . SER A 1 104 ? -10.237 -8.224 -6.852 1.00 96.44 104 SER A CA 1
ATOM 842 C C . SER A 1 104 ? -11.276 -7.108 -6.818 1.00 96.44 104 SER A C 1
ATOM 844 O O . SER A 1 104 ? -12.457 -7.309 -7.122 1.00 96.44 104 SER A O 1
ATOM 846 N N . ARG A 1 105 ? -10.856 -5.915 -6.395 1.00 96.44 105 ARG A N 1
ATOM 847 C CA . ARG A 1 105 ? -11.651 -4.681 -6.461 1.00 96.44 105 ARG A CA 1
ATOM 848 C C . ARG A 1 105 ? -10.776 -3.546 -6.967 1.00 96.44 105 ARG A C 1
ATOM 850 O O . ARG A 1 105 ? -9.769 -3.236 -6.338 1.00 96.44 105 ARG A O 1
ATOM 857 N N . SER A 1 106 ? -11.177 -2.943 -8.081 1.00 96.56 106 SER A N 1
ATOM 858 C CA . SER A 1 106 ? -10.539 -1.736 -8.597 1.00 96.56 106 SER A CA 1
ATOM 859 C C . SER A 1 106 ? -10.974 -0.505 -7.809 1.00 96.56 106 SER A C 1
ATOM 861 O O . SER A 1 106 ? -12.097 -0.452 -7.301 1.00 96.56 106 SER A O 1
ATOM 863 N N . PHE A 1 107 ? -10.091 0.480 -7.734 1.00 94.19 107 PHE A N 1
ATOM 864 C CA . PHE A 1 107 ? -10.364 1.790 -7.160 1.00 94.19 107 PHE A CA 1
ATOM 865 C C . PHE A 1 107 ? -9.657 2.877 -7.972 1.00 94.19 107 PHE A C 1
ATOM 867 O O . PHE A 1 107 ? -8.735 2.587 -8.735 1.00 94.19 107 PHE A O 1
ATOM 874 N N . GLU A 1 108 ? -10.102 4.114 -7.781 1.00 94.38 108 GLU A N 1
ATOM 875 C CA . GLU A 1 108 ? -9.464 5.315 -8.315 1.00 94.38 108 GLU A CA 1
ATOM 876 C C . GLU A 1 108 ? -8.840 6.114 -7.164 1.00 94.38 108 GLU A C 1
ATOM 878 O O . GLU A 1 108 ? -9.327 6.040 -6.029 1.00 94.38 108 GLU A O 1
ATOM 883 N N . VAL A 1 109 ? -7.747 6.820 -7.461 1.00 86.25 109 VAL A N 1
ATOM 884 C CA . VAL A 1 109 ? -6.974 7.657 -6.525 1.00 86.25 109 VAL A CA 1
ATOM 885 C C . VAL A 1 109 ? -7.387 9.115 -6.641 1.00 86.25 109 VAL A C 1
ATOM 887 O O . VAL A 1 109 ? -7.459 9.608 -7.789 1.00 86.25 109 VAL A O 1
#

Mean predicted aligned error: 9.53 Å

Foldseek 3Di:
DDDDDDDDDDDPPPPPPDPPDDPCQDDDQCPPHLQAKDKDPQWPPFDRDNRGTDIDRRDPDIDIDHDDDDDDPVDDDDDDDDDDDPPAQKDKDADDPPTDPVRMDMDGD

Sequence (109 aa):
MFLRRIAVLLFPLTRLVQPVSAQEFQFWDFTTGALGWNPNGSISHFEVTEEGLDFDSVAEDPFLIGPTVFYTDSLFYRVTLRMKSNADSQGKFFFGLPFAEERSRSFEV